Protein AF-A0A7S3F4H6-F1 (afdb_monomer_lite)

Secondary structure (DSSP, 8-state):
-GGGGG-SEEEEEEEEEE--SEE--EEEGGGTEEE---TT-EEEEE-B-TTSSB-GGG--EEPPEEES--EEEEEEEESSPPPTTSS----------S--PPPPP---S---PPPPPP---PPP-------------

pLDDT: mean 71.45, std 25.09, range [30.31, 97.06]

Organism: NCBI:txid156174

Structure (mmCIF, N/CA/C/O backbone):
data_AF-A0A7S3F4H6-F1
#
_entry.id   AF-A0A7S3F4H6-F1
#
loop_
_atom_site.group_PDB
_atom_site.id
_atom_site.type_symbol
_atom_site.label_atom_id
_atom_site.label_alt_id
_atom_site.label_comp_id
_atom_site.label_asym_id
_atom_site.label_entity_id
_atom_site.label_seq_id
_atom_site.pdbx_PDB_ins_code
_atom_site.Cartn_x
_atom_site.Cartn_y
_atom_site.Cartn_z
_atom_site.occupancy
_atom_site.B_iso_or_equiv
_atom_site.auth_seq_id
_atom_site.auth_comp_id
_atom_site.auth_asym_id
_atom_site.auth_atom_id
_atom_site.pdbx_PDB_model_num
ATOM 1 N N . GLU A 1 1 ? 11.297 13.239 -19.415 1.00 50.81 1 GLU A N 1
ATOM 2 C CA . GLU A 1 1 ? 10.870 12.848 -18.052 1.00 50.81 1 GLU A CA 1
ATOM 3 C C . GLU A 1 1 ? 11.909 11.898 -17.451 1.00 50.81 1 GLU A C 1
ATOM 5 O O . GLU A 1 1 ? 11.895 10.717 -17.762 1.00 50.81 1 GLU A O 1
ATOM 10 N N . ARG A 1 2 ? 12.847 12.395 -16.629 1.00 60.28 2 ARG A N 1
ATOM 11 C CA . ARG A 1 2 ? 14.011 11.606 -16.154 1.00 60.28 2 ARG A CA 1
ATOM 12 C C . ARG A 1 2 ? 13.626 10.361 -15.330 1.00 60.28 2 ARG A C 1
ATOM 14 O O . ARG A 1 2 ? 14.374 9.400 -15.269 1.00 60.28 2 ARG A O 1
ATOM 21 N N . MET A 1 3 ? 12.430 10.323 -14.733 1.00 58.28 3 MET A N 1
ATOM 22 C CA . MET A 1 3 ? 11.968 9.165 -13.946 1.00 58.28 3 MET A CA 1
ATOM 23 C C . MET A 1 3 ? 11.672 7.899 -14.768 1.00 58.28 3 MET A C 1
ATOM 25 O O . MET A 1 3 ? 11.625 6.819 -14.180 1.00 58.28 3 MET A O 1
ATOM 29 N N . GLY A 1 4 ? 11.469 8.004 -16.088 1.00 62.91 4 GLY A N 1
ATOM 30 C CA . GLY A 1 4 ? 11.266 6.835 -16.955 1.00 62.91 4 GLY A CA 1
ATOM 31 C C . GLY A 1 4 ? 12.522 5.967 -17.106 1.00 62.91 4 GLY A C 1
ATOM 32 O O . GLY A 1 4 ? 12.416 4.769 -17.347 1.00 62.91 4 GLY A O 1
ATOM 33 N N . GLU A 1 5 ? 13.702 6.553 -16.887 1.00 68.75 5 GLU A N 1
ATOM 34 C CA . GLU A 1 5 ? 15.008 5.891 -17.021 1.00 68.75 5 GLU A CA 1
ATOM 35 C C . GLU A 1 5 ? 15.265 4.873 -15.898 1.00 68.75 5 GLU A C 1
ATOM 37 O O . GLU A 1 5 ? 15.970 3.888 -16.096 1.00 68.75 5 GLU A O 1
ATOM 42 N N . ALA A 1 6 ? 14.635 5.060 -14.733 1.00 71.62 6 ALA A N 1
ATOM 43 C CA . ALA A 1 6 ? 14.812 4.191 -13.570 1.00 71.62 6 ALA A CA 1
ATOM 44 C C . ALA A 1 6 ? 14.004 2.869 -13.648 1.00 71.62 6 ALA A C 1
ATOM 46 O O . ALA A 1 6 ? 14.023 2.060 -12.717 1.00 71.62 6 ALA A O 1
ATOM 47 N N . GLY A 1 7 ? 13.261 2.643 -14.738 1.00 82.00 7 GL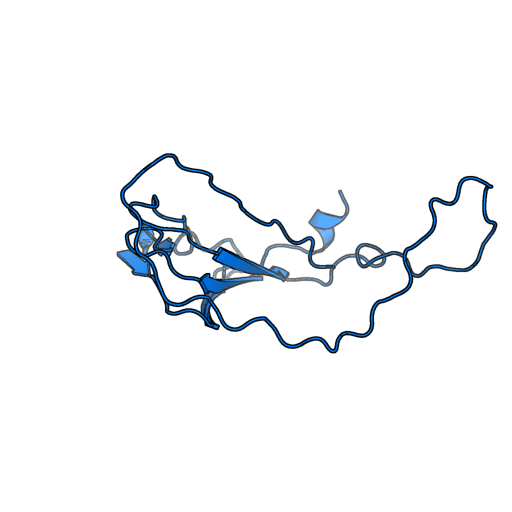Y A N 1
ATOM 48 C CA . GLY A 1 7 ? 12.431 1.452 -14.931 1.00 82.00 7 GLY A CA 1
ATOM 49 C C . GLY A 1 7 ? 11.231 1.364 -13.979 1.00 82.00 7 GLY A C 1
ATOM 50 O O . GLY A 1 7 ? 10.845 2.337 -13.319 1.00 82.00 7 GLY A O 1
ATOM 51 N N . ASN A 1 8 ? 10.612 0.183 -13.900 1.00 84.38 8 ASN A N 1
ATOM 52 C CA . ASN A 1 8 ? 9.449 -0.052 -13.043 1.00 84.38 8 ASN A CA 1
ATOM 53 C C . ASN A 1 8 ? 9.832 -0.100 -11.555 1.00 84.38 8 ASN A C 1
ATOM 55 O O . ASN A 1 8 ? 10.986 -0.322 -11.182 1.00 84.38 8 ASN A O 1
ATOM 59 N N . ARG A 1 9 ? 8.836 0.084 -10.680 1.00 88.50 9 ARG A N 1
ATOM 60 C CA . ARG A 1 9 ? 8.986 -0.218 -9.250 1.00 88.50 9 ARG A CA 1
ATOM 61 C C . ARG A 1 9 ? 9.113 -1.731 -9.105 1.00 88.50 9 ARG A C 1
ATOM 63 O O . ARG A 1 9 ? 8.164 -2.447 -9.390 1.00 88.50 9 ARG A O 1
ATOM 70 N N . LEU A 1 10 ? 10.272 -2.204 -8.672 1.00 91.62 10 LEU A N 1
ATOM 71 C CA . LEU A 1 10 ? 10.545 -3.616 -8.434 1.00 91.62 10 LEU A CA 1
ATOM 72 C C . LEU A 1 10 ? 9.842 -4.079 -7.157 1.00 91.62 10 LEU A C 1
ATOM 74 O O . LEU A 1 10 ? 9.051 -5.016 -7.186 1.00 91.62 10 LEU A O 1
ATOM 78 N N . VAL A 1 11 ? 10.067 -3.364 -6.054 1.00 93.88 11 VAL A N 1
ATOM 79 C CA . VAL A 1 11 ? 9.521 -3.690 -4.731 1.00 93.88 11 VAL A CA 1
ATOM 80 C C . VAL A 1 11 ? 8.831 -2.467 -4.154 1.00 93.88 11 VAL A C 1
ATOM 82 O O . VAL A 1 11 ? 9.325 -1.343 -4.269 1.00 93.88 11 VAL A O 1
ATOM 85 N N . SER A 1 12 ? 7.691 -2.699 -3.520 1.00 95.19 12 SER A N 1
ATOM 86 C CA . SER A 1 12 ? 7.023 -1.725 -2.669 1.00 95.19 12 SER A CA 1
ATOM 87 C C . SER A 1 12 ? 7.077 -2.223 -1.232 1.00 95.19 12 SER A C 1
ATOM 89 O O . SER A 1 12 ? 6.777 -3.386 -0.965 1.00 95.19 12 SER A O 1
ATOM 91 N N . ALA A 1 13 ? 7.440 -1.337 -0.312 1.00 95.81 13 ALA A N 1
ATOM 92 C CA . ALA A 1 13 ? 7.290 -1.560 1.113 1.00 95.81 13 ALA A CA 1
ATOM 93 C C . ALA A 1 13 ? 6.394 -0.470 1.701 1.00 95.81 13 ALA A C 1
ATOM 95 O O . ALA A 1 13 ? 6.631 0.721 1.495 1.00 95.81 13 ALA A O 1
ATOM 96 N N . PHE A 1 14 ? 5.366 -0.881 2.433 1.00 96.25 14 PHE A N 1
ATOM 97 C CA . PHE A 1 14 ? 4.493 0.007 3.182 1.00 96.25 14 PHE A CA 1
ATOM 98 C C . PHE A 1 14 ? 4.699 -0.226 4.674 1.00 96.25 14 PHE A C 1
ATOM 100 O O . PHE A 1 14 ? 4.292 -1.256 5.215 1.00 96.25 14 PHE A O 1
ATOM 107 N N . VAL A 1 15 ? 5.342 0.736 5.329 1.00 96.50 15 VAL A N 1
ATOM 108 C CA . VAL A 1 15 ? 5.616 0.710 6.766 1.00 96.50 15 VAL A CA 1
ATOM 109 C C . VAL A 1 15 ? 4.445 1.345 7.505 1.00 96.50 15 VAL A C 1
ATOM 111 O O . VAL A 1 15 ? 4.061 2.478 7.209 1.00 96.50 15 VAL A O 1
ATOM 114 N N . TYR A 1 16 ? 3.888 0.635 8.480 1.00 95.31 16 TYR A N 1
ATOM 115 C CA . TYR A 1 16 ? 2.860 1.150 9.377 1.00 95.31 16 TYR A CA 1
ATOM 116 C C . TYR A 1 16 ? 3.550 1.953 10.473 1.00 95.31 16 TYR A C 1
ATOM 118 O O . TYR A 1 16 ? 4.149 1.388 11.378 1.00 95.31 16 TYR A O 1
ATOM 126 N N . LEU A 1 17 ? 3.479 3.280 10.402 1.00 95.44 17 LEU A N 1
ATOM 127 C CA . LEU A 1 17 ? 3.974 4.145 11.478 1.00 95.44 17 LEU A CA 1
ATOM 128 C C . LEU A 1 17 ? 2.955 4.205 12.618 1.00 95.44 17 LEU A C 1
ATOM 130 O O . LEU A 1 17 ? 3.315 4.196 13.788 1.00 95.44 17 LEU A O 1
ATOM 134 N N . GLN A 1 18 ? 1.674 4.201 12.256 1.00 93.81 18 GLN A N 1
ATOM 135 C CA . GLN A 1 18 ? 0.555 4.104 13.176 1.00 93.81 18 GLN A CA 1
ATOM 136 C C . GLN A 1 18 ? -0.622 3.426 12.461 1.00 93.81 18 GLN A C 1
ATOM 138 O O . GLN A 1 18 ? -1.081 3.942 11.434 1.00 93.81 18 GLN A O 1
ATOM 143 N N . PRO A 1 19 ? -1.131 2.291 12.963 1.00 90.56 19 PRO A N 1
ATOM 144 C CA . PRO A 1 19 ? -2.360 1.706 12.450 1.00 90.56 19 PRO A CA 1
ATOM 145 C C . PRO A 1 19 ? -3.581 2.524 12.881 1.00 90.56 19 PRO A C 1
ATOM 147 O O . PRO A 1 19 ? -3.584 3.158 13.935 1.00 90.56 19 PRO A O 1
ATOM 150 N N . ALA A 1 20 ? -4.636 2.474 12.069 1.00 92.31 20 ALA A N 1
ATOM 151 C CA . ALA A 1 20 ? -5.929 3.011 12.467 1.00 92.31 20 ALA A CA 1
ATOM 152 C C . ALA A 1 20 ? -6.567 2.151 13.561 1.00 92.31 20 ALA A C 1
ATOM 154 O O . ALA A 1 20 ? -6.282 0.961 13.675 1.00 92.31 20 ALA A O 1
ATOM 155 N N . VAL A 1 21 ? -7.483 2.754 14.320 1.00 91.69 21 VAL A N 1
ATOM 156 C CA . VAL A 1 21 ? -8.270 2.037 15.332 1.00 91.69 21 VAL A CA 1
ATOM 157 C C . VAL A 1 21 ? -9.243 1.067 14.658 1.00 91.69 21 VAL A C 1
ATOM 159 O O . VAL A 1 21 ? -9.431 -0.047 15.135 1.00 91.69 21 VAL A O 1
ATOM 162 N N . GLN A 1 22 ? -9.850 1.476 13.538 1.00 93.25 22 GLN A N 1
ATOM 163 C CA . GLN A 1 22 ? -10.735 0.623 12.748 1.00 93.25 22 GLN A CA 1
ATOM 164 C C . GLN A 1 22 ? -10.699 0.997 11.261 1.00 93.25 22 GLN A C 1
ATOM 166 O O . GLN A 1 22 ? -10.781 2.176 10.896 1.00 93.25 22 GLN A O 1
ATOM 171 N N . GLY A 1 23 ? -10.660 -0.017 10.396 1.00 92.62 23 GLY A N 1
ATOM 172 C CA . GLY A 1 23 ? -10.490 0.153 8.955 1.00 92.62 23 GLY A CA 1
ATOM 173 C C . GLY A 1 23 ? -9.052 0.514 8.587 1.00 92.62 23 GLY A C 1
ATOM 174 O O . GLY A 1 23 ? -8.121 0.345 9.373 1.00 92.62 23 GLY A O 1
ATOM 175 N N . GLY A 1 24 ? -8.855 1.054 7.385 1.00 92.62 24 GLY A N 1
ATOM 176 C CA . GLY A 1 24 ? -7.523 1.462 6.935 1.00 92.62 24 GLY A CA 1
ATOM 177 C C . GLY A 1 24 ? -6.579 0.304 6.618 1.00 92.62 24 GLY A C 1
ATOM 178 O O . GLY A 1 24 ? -5.375 0.528 6.497 1.00 92.62 24 GLY A O 1
ATOM 179 N N . GLU A 1 25 ? -7.065 -0.924 6.468 1.00 95.50 25 GLU A N 1
ATOM 180 C CA . GLU A 1 25 ? -6.236 -2.052 6.055 1.00 95.50 25 GLU A CA 1
ATOM 181 C C . GLU A 1 25 ? -5.681 -1.813 4.641 1.00 95.50 25 GLU A C 1
ATOM 183 O O . GLU A 1 25 ? -6.263 -1.100 3.822 1.00 95.50 25 GLU A O 1
ATOM 188 N N . THR A 1 26 ? -4.532 -2.398 4.332 1.00 96.31 26 THR A N 1
ATOM 189 C CA . THR A 1 26 ? -4.016 -2.451 2.964 1.00 96.31 26 THR A CA 1
ATOM 190 C C . THR A 1 26 ? -4.605 -3.692 2.305 1.00 96.31 26 THR A C 1
ATOM 192 O O . THR A 1 26 ? -4.304 -4.815 2.703 1.00 96.31 26 THR A O 1
ATOM 195 N N . ALA A 1 27 ? -5.494 -3.487 1.337 1.00 96.25 27 ALA A N 1
ATOM 196 C CA . ALA A 1 27 ? -6.185 -4.559 0.636 1.00 96.25 27 ALA A CA 1
ATOM 197 C C . ALA A 1 27 ? -5.436 -4.969 -0.628 1.00 96.25 27 ALA A C 1
ATOM 199 O O . ALA A 1 27 ? -5.045 -4.097 -1.402 1.00 96.25 27 ALA A O 1
ATOM 200 N N . PHE A 1 28 ? -5.345 -6.277 -0.865 1.00 97.06 28 PHE A N 1
ATOM 201 C CA . PHE A 1 28 ? -4.918 -6.899 -2.117 1.00 97.06 28 PHE A CA 1
ATOM 202 C C . PHE A 1 28 ? -6.091 -7.725 -2.668 1.00 97.06 28 PHE A C 1
ATOM 204 O O . PHE A 1 28 ? -6.192 -8.920 -2.377 1.00 97.06 28 PHE A O 1
ATOM 211 N N . PRO A 1 29 ? -7.024 -7.115 -3.427 1.00 94.94 29 PRO A N 1
ATOM 212 C CA . PRO A 1 29 ? -8.284 -7.756 -3.810 1.00 94.94 29 PRO A CA 1
ATOM 213 C C . PRO A 1 29 ? -8.101 -9.056 -4.598 1.00 94.94 29 PRO A C 1
ATOM 215 O O . PRO A 1 29 ? -8.846 -10.004 -4.379 1.00 94.94 29 PRO A O 1
ATOM 218 N N . LEU A 1 30 ? -7.095 -9.131 -5.474 1.00 94.81 30 LEU A N 1
ATOM 219 C CA . LEU A 1 30 ? -6.836 -10.326 -6.287 1.00 94.81 30 LEU A CA 1
ATOM 220 C C . LEU A 1 30 ? -6.153 -11.461 -5.511 1.00 94.81 30 LEU A C 1
ATOM 222 O O . LEU A 1 30 ? -6.136 -12.593 -5.983 1.00 94.81 30 LEU A O 1
ATOM 226 N N . LEU A 1 31 ? -5.618 -11.166 -4.323 1.00 94.81 31 LEU A N 1
ATOM 227 C CA . LEU A 1 31 ? -5.080 -12.155 -3.387 1.00 94.81 31 LEU A CA 1
ATOM 228 C C . LEU A 1 31 ? -6.056 -12.465 -2.242 1.00 94.81 31 LEU A C 1
ATOM 230 O O . LEU A 1 31 ? -5.794 -13.363 -1.450 1.00 94.81 31 LEU A O 1
ATOM 234 N N . GLY A 1 32 ? -7.166 -11.726 -2.134 1.00 94.75 32 GLY A N 1
ATOM 235 C CA . GLY A 1 32 ? -8.123 -11.865 -1.038 1.00 94.75 32 GLY A CA 1
ATOM 236 C C . GLY A 1 32 ? -7.589 -11.412 0.327 1.00 94.75 32 GLY A C 1
ATOM 237 O O . GLY A 1 32 ? -8.147 -11.806 1.347 1.00 94.75 32 GLY A O 1
ATOM 238 N N . LEU A 1 33 ? -6.530 -10.595 0.364 1.00 95.06 33 LEU A N 1
ATOM 239 C CA . LEU A 1 33 ? -5.884 -10.159 1.610 1.00 95.06 33 LEU A CA 1
ATOM 240 C C . LEU A 1 33 ? -6.339 -8.755 2.014 1.00 95.06 33 LEU A C 1
ATOM 242 O O . LEU A 1 33 ? -6.498 -7.877 1.164 1.00 95.06 33 LEU A O 1
ATOM 246 N N . ASN A 1 34 ? -6.505 -8.529 3.317 1.00 95.44 34 ASN A N 1
ATOM 247 C CA . ASN A 1 34 ? -6.767 -7.214 3.90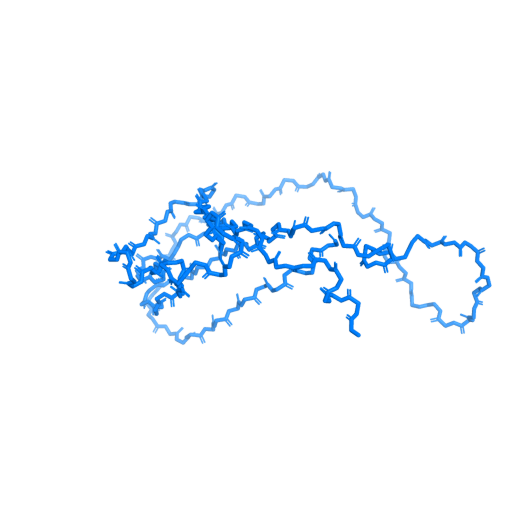4 1.00 95.44 34 ASN A CA 1
ATOM 248 C C . ASN A 1 34 ? -5.935 -7.081 5.178 1.00 95.44 34 ASN A C 1
ATOM 250 O O . ASN A 1 34 ? -6.330 -7.569 6.231 1.00 95.44 34 ASN A O 1
ATOM 254 N N . GLU A 1 35 ? -4.786 -6.421 5.073 1.00 93.62 35 GLU A N 1
ATOM 255 C CA . GLU A 1 35 ? -3.778 -6.449 6.129 1.00 93.62 35 GLU A CA 1
ATOM 256 C C . GLU A 1 35 ? -3.705 -5.127 6.895 1.00 93.62 35 GLU A C 1
ATOM 258 O O . GLU A 1 35 ? -3.516 -4.046 6.324 1.00 93.62 35 GLU A O 1
ATOM 263 N N . ALA A 1 36 ? -3.794 -5.198 8.217 1.00 91.88 36 ALA A N 1
ATOM 264 C CA . ALA A 1 36 ? -3.427 -4.113 9.117 1.00 91.88 36 ALA A CA 1
ATOM 265 C C . ALA A 1 36 ? -2.380 -4.639 10.090 1.00 91.88 36 ALA A C 1
ATOM 267 O O . ALA A 1 36 ? -2.636 -5.578 10.838 1.00 91.88 36 ALA A O 1
ATOM 268 N N . LEU A 1 37 ? -1.195 -4.035 10.061 1.00 92.81 37 LEU A N 1
ATOM 269 C CA . LEU A 1 37 ? -0.097 -4.431 10.929 1.00 92.81 37 LEU A CA 1
ATOM 270 C C . LEU A 1 37 ? 0.081 -3.427 12.076 1.00 92.81 37 LEU A C 1
ATOM 272 O O . LEU A 1 37 ? -0.295 -2.259 11.929 1.00 92.81 37 LEU A O 1
ATOM 276 N N . PRO A 1 38 ? 0.676 -3.849 13.205 1.00 93.38 38 PRO A N 1
ATOM 277 C CA . PRO A 1 38 ? 1.061 -2.943 14.280 1.00 93.38 38 PRO A CA 1
ATOM 278 C C . PRO A 1 38 ? 2.036 -1.853 13.817 1.00 93.38 38 PRO A C 1
ATOM 280 O O . PRO A 1 38 ? 2.721 -1.990 12.802 1.00 93.38 38 PRO A O 1
ATOM 283 N N . ALA A 1 39 ? 2.140 -0.783 14.606 1.00 95.19 39 ALA A N 1
ATOM 284 C CA . ALA A 1 39 ? 3.150 0.248 14.391 1.00 95.19 39 ALA A CA 1
ATOM 285 C C . ALA A 1 39 ? 4.568 -0.360 14.382 1.00 95.19 39 ALA A C 1
ATOM 287 O O . ALA A 1 39 ? 4.891 -1.217 15.202 1.00 95.19 39 ALA A O 1
ATOM 288 N N . GLY A 1 40 ? 5.406 0.083 13.447 1.00 93.06 40 GLY A N 1
ATOM 289 C CA . GLY A 1 40 ? 6.763 -0.413 13.213 1.00 93.06 40 GLY A CA 1
ATOM 290 C C . GLY A 1 40 ? 6.858 -1.606 12.255 1.00 93.06 40 GLY A C 1
ATOM 291 O O . GLY A 1 40 ? 7.947 -1.895 11.765 1.00 93.06 40 GLY A O 1
ATOM 292 N N . ALA A 1 41 ? 5.750 -2.280 11.939 1.00 95.75 41 ALA A N 1
ATOM 293 C CA . ALA A 1 41 ? 5.745 -3.387 10.986 1.00 95.75 41 ALA A CA 1
ATOM 294 C C . ALA A 1 41 ? 5.578 -2.898 9.536 1.00 95.75 41 ALA A C 1
ATOM 296 O O . ALA A 1 41 ? 5.076 -1.801 9.281 1.00 95.75 41 ALA A O 1
ATOM 297 N N . ALA A 1 42 ? 5.978 -3.725 8.568 1.00 95.81 42 ALA A N 1
ATOM 298 C CA . ALA A 1 42 ? 5.906 -3.387 7.150 1.00 95.81 42 ALA A CA 1
ATOM 299 C C . ALA A 1 42 ? 5.302 -4.517 6.314 1.00 95.81 42 ALA A C 1
ATOM 301 O O . ALA A 1 42 ? 5.599 -5.690 6.527 1.00 95.81 42 ALA A O 1
ATOM 302 N N . LEU A 1 43 ? 4.495 -4.140 5.323 1.00 96.25 43 LEU A N 1
ATOM 303 C CA . LEU A 1 43 ? 4.108 -5.015 4.220 1.00 96.25 43 LEU A CA 1
ATOM 304 C C . LEU A 1 43 ? 5.084 -4.804 3.074 1.00 96.25 43 LEU A C 1
ATOM 306 O O . LEU A 1 43 ? 5.304 -3.667 2.666 1.00 96.25 43 LEU A O 1
ATOM 310 N N . ILE A 1 44 ? 5.645 -5.887 2.546 1.00 96.50 44 ILE A N 1
ATOM 311 C CA . ILE A 1 44 ? 6.610 -5.844 1.448 1.00 96.50 44 ILE A CA 1
ATOM 312 C C . ILE A 1 44 ? 6.115 -6.764 0.340 1.00 96.50 44 ILE A C 1
ATOM 314 O O . ILE A 1 44 ? 5.763 -7.913 0.603 1.00 96.50 44 ILE A O 1
ATOM 318 N N . TRP A 1 45 ? 6.091 -6.269 -0.896 1.00 96.06 45 TRP A N 1
ATOM 319 C CA . TRP A 1 45 ? 5.713 -7.065 -2.061 1.00 96.06 45 TRP A CA 1
ATOM 320 C C . TRP A 1 45 ? 6.488 -6.660 -3.317 1.00 96.06 45 TRP A C 1
ATOM 322 O O . TRP A 1 45 ? 6.941 -5.522 -3.468 1.00 96.06 45 TRP A O 1
ATOM 332 N N . VAL A 1 46 ? 6.633 -7.616 -4.234 1.00 95.56 46 VAL A N 1
ATOM 333 C CA . VAL A 1 46 ? 7.297 -7.439 -5.533 1.00 95.56 46 VAL A CA 1
ATOM 334 C C . VAL A 1 46 ? 6.237 -7.079 -6.570 1.00 95.56 46 VAL A C 1
ATOM 336 O O . VAL A 1 46 ? 5.303 -7.842 -6.763 1.00 95.56 46 VAL A O 1
ATOM 339 N N . ASN A 1 47 ? 6.357 -5.928 -7.239 1.00 94.06 47 ASN A N 1
ATOM 340 C CA . ASN A 1 47 ? 5.329 -5.450 -8.178 1.00 94.06 47 ASN A CA 1
ATOM 341 C C . ASN A 1 47 ? 5.467 -6.043 -9.594 1.00 94.06 47 ASN A C 1
ATOM 343 O O . ASN A 1 47 ? 4.694 -5.673 -10.478 1.00 94.06 47 ASN A O 1
ATOM 347 N N . ILE A 1 48 ? 6.459 -6.902 -9.839 1.00 93.25 48 ILE A N 1
ATOM 348 C CA . ILE A 1 48 ? 6.690 -7.536 -11.142 1.00 93.25 48 ILE A CA 1
ATOM 349 C C . ILE A 1 48 ? 6.640 -9.060 -11.045 1.00 93.25 48 ILE A C 1
ATOM 351 O O . ILE A 1 48 ? 7.010 -9.645 -10.028 1.00 93.25 48 ILE A O 1
ATOM 355 N N . ASP A 1 49 ? 6.203 -9.692 -12.127 1.00 91.31 49 ASP A N 1
ATOM 356 C CA . ASP A 1 49 ? 6.223 -11.137 -12.300 1.00 91.31 49 ASP A CA 1
ATOM 357 C C . ASP A 1 49 ? 7.632 -11.631 -12.717 1.00 91.31 49 ASP A C 1
ATOM 359 O O . ASP A 1 49 ? 8.509 -10.823 -13.046 1.00 91.31 49 ASP A O 1
ATOM 363 N N . PRO A 1 50 ? 7.884 -12.955 -12.749 1.00 89.00 50 PRO A N 1
ATOM 364 C CA . PRO A 1 50 ? 9.1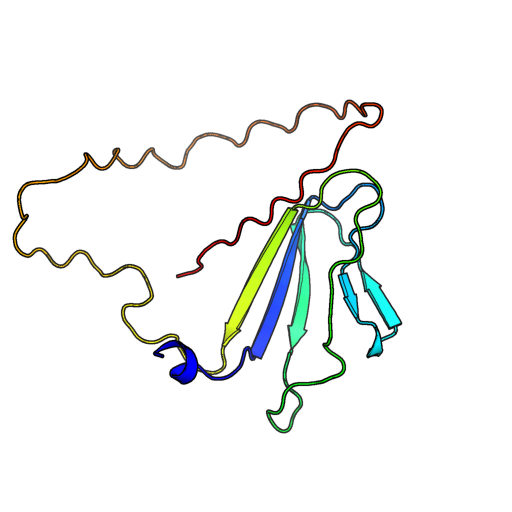67 -13.503 -13.203 1.00 89.00 50 PRO A CA 1
ATOM 365 C C . PRO A 1 50 ? 9.542 -13.161 -14.655 1.00 89.00 50 PRO A C 1
ATOM 367 O O . PRO A 1 50 ? 10.697 -13.325 -15.037 1.00 89.00 50 PRO A O 1
ATOM 370 N N . SER A 1 51 ? 8.590 -12.691 -15.468 1.00 89.94 51 SER A N 1
ATOM 371 C CA . SER A 1 51 ? 8.834 -12.212 -16.834 1.00 89.94 51 SER A CA 1
ATOM 372 C C . SER A 1 51 ? 9.155 -10.712 -16.902 1.00 89.94 51 SER A C 1
ATOM 374 O O . SER A 1 51 ? 9.361 -10.175 -17.988 1.00 89.94 51 SER A O 1
ATOM 376 N N . GLY A 1 52 ? 9.204 -10.023 -15.758 1.00 85.81 52 GLY A N 1
ATOM 377 C CA . GLY A 1 52 ? 9.522 -8.601 -15.655 1.00 85.81 52 GLY A CA 1
ATOM 378 C C . GLY A 1 52 ? 8.347 -7.659 -15.930 1.00 85.81 52 GLY A C 1
ATOM 379 O O . GLY A 1 52 ? 8.548 -6.445 -16.010 1.00 85.81 52 GLY A O 1
ATOM 380 N N . ARG A 1 53 ? 7.124 -8.182 -16.070 1.00 89.31 53 ARG A N 1
ATOM 381 C CA . ARG A 1 53 ? 5.909 -7.386 -16.313 1.00 89.31 53 ARG A CA 1
ATOM 382 C C . ARG A 1 53 ? 5.210 -7.059 -14.993 1.00 89.31 53 ARG A C 1
ATOM 384 O O . ARG A 1 53 ? 5.381 -7.811 -14.038 1.00 89.31 53 ARG A O 1
ATOM 391 N N . PRO A 1 54 ? 4.408 -5.981 -14.911 1.00 91.19 54 PRO A N 1
ATOM 392 C CA . PRO A 1 54 ? 3.636 -5.682 -13.706 1.00 91.19 54 PRO A CA 1
ATOM 393 C C . PRO A 1 54 ? 2.770 -6.875 -13.271 1.00 91.19 54 PRO A C 1
ATOM 395 O O . PRO A 1 54 ? 1.958 -7.369 -14.055 1.00 91.19 54 PRO A O 1
ATOM 398 N N . ASP A 1 55 ? 2.932 -7.335 -12.029 1.00 94.38 55 ASP A N 1
ATOM 399 C CA . ASP A 1 55 ? 2.142 -8.441 -11.484 1.00 94.38 55 ASP A CA 1
ATOM 400 C C . ASP A 1 55 ? 0.777 -7.921 -11.031 1.00 94.38 55 ASP A C 1
ATOM 402 O O . ASP A 1 55 ? 0.650 -7.273 -9.987 1.00 94.38 55 ASP A O 1
ATOM 406 N N . ALA A 1 56 ? -0.261 -8.235 -11.810 1.00 94.06 56 ALA A N 1
ATOM 407 C CA . ALA A 1 56 ? -1.634 -7.825 -11.532 1.00 94.06 56 ALA A CA 1
ATOM 408 C C . ALA A 1 56 ? -2.099 -8.213 -10.120 1.00 94.06 56 ALA A C 1
ATOM 410 O O . ALA A 1 56 ? -2.835 -7.449 -9.500 1.00 94.06 56 ALA A O 1
ATOM 411 N N . ARG A 1 57 ? -1.634 -9.345 -9.568 1.00 94.00 57 ARG A N 1
ATOM 412 C CA . ARG A 1 57 ? -2.029 -9.819 -8.229 1.00 94.00 57 ARG A CA 1
ATOM 413 C C . ARG A 1 57 ? -1.642 -8.841 -7.124 1.00 94.00 57 ARG A C 1
ATOM 415 O O . ARG A 1 57 ? -2.272 -8.827 -6.072 1.00 94.00 57 ARG A O 1
ATOM 422 N N . THR A 1 58 ? -0.635 -8.006 -7.373 1.00 94.62 58 THR A N 1
ATOM 423 C CA . THR A 1 58 ? -0.164 -6.989 -6.427 1.00 94.62 58 THR A CA 1
ATOM 424 C C . THR A 1 58 ? -0.934 -5.674 -6.495 1.00 94.62 58 THR A C 1
ATOM 426 O O . THR A 1 58 ? -0.553 -4.706 -5.832 1.00 94.62 58 THR A O 1
ATOM 429 N N . LEU A 1 59 ? -2.040 -5.622 -7.250 1.00 94.38 59 LEU A N 1
ATOM 430 C CA . LEU A 1 59 ? -3.018 -4.543 -7.151 1.00 94.38 59 LEU A CA 1
ATOM 431 C C . LEU A 1 59 ? -3.407 -4.358 -5.684 1.00 94.38 59 LEU A C 1
ATOM 433 O O . LEU A 1 59 ? -3.844 -5.306 -5.034 1.00 94.38 59 LEU A O 1
ATOM 437 N N . HIS A 1 60 ? -3.248 -3.138 -5.178 1.00 95.88 60 HIS A N 1
ATOM 438 C CA . HIS A 1 60 ? -3.493 -2.833 -3.778 1.00 95.88 60 HIS A CA 1
ATOM 439 C C . HIS A 1 60 ? -4.111 -1.455 -3.585 1.00 95.88 60 HIS A C 1
ATOM 441 O O . HIS A 1 60 ? -3.947 -0.547 -4.401 1.00 95.88 60 HIS A O 1
ATOM 447 N N . SER A 1 61 ? -4.818 -1.296 -2.472 1.00 95.12 61 SER A N 1
ATOM 448 C CA . SER A 1 61 ? -5.422 -0.026 -2.074 1.00 95.12 61 SER A CA 1
ATOM 449 C C . SER A 1 61 ? -5.548 0.064 -0.561 1.00 95.12 61 SER A C 1
ATOM 451 O O . SER A 1 61 ? -5.793 -0.943 0.103 1.00 95.12 61 SER A O 1
ATOM 453 N N . GLY A 1 62 ? -5.450 1.273 -0.013 1.00 93.94 62 GLY A N 1
ATOM 454 C CA . GLY A 1 62 ? -5.871 1.517 1.363 1.00 93.94 62 GLY A CA 1
ATOM 455 C C . GLY A 1 62 ? -7.392 1.451 1.464 1.00 93.94 62 GLY A C 1
ATOM 456 O O . GLY A 1 62 ? -8.092 2.164 0.744 1.00 93.94 62 GLY A O 1
ATOM 457 N N . ARG A 1 63 ? -7.907 0.607 2.357 1.00 94.50 63 ARG A N 1
ATOM 458 C CA . ARG A 1 63 ? -9.331 0.569 2.681 1.00 94.50 63 ARG A CA 1
ATOM 459 C C . ARG A 1 63 ? -9.753 1.854 3.395 1.00 94.50 63 ARG A C 1
ATOM 461 O O . ARG A 1 63 ? -8.921 2.507 4.032 1.00 94.50 63 ARG A O 1
ATOM 468 N N . PRO A 1 64 ? -11.041 2.227 3.318 1.00 94.31 64 PRO A N 1
ATOM 469 C CA . PRO A 1 64 ? -11.552 3.383 4.038 1.00 94.31 64 PRO A CA 1
ATOM 470 C C . PRO A 1 64 ? -11.251 3.301 5.537 1.00 94.31 64 PRO A C 1
ATOM 472 O O . PRO A 1 64 ? -11.418 2.254 6.164 1.00 94.31 64 PRO A O 1
ATOM 475 N N . LEU A 1 65 ? -10.833 4.428 6.109 1.00 94.38 65 LEU A N 1
ATOM 476 C CA . LEU A 1 65 ? -10.746 4.592 7.555 1.00 94.38 65 LEU A CA 1
ATOM 477 C C . LEU A 1 65 ? -12.153 4.702 8.138 1.00 94.38 65 LEU A C 1
ATOM 479 O O . LEU A 1 65 ? -12.978 5.474 7.633 1.00 94.38 65 LEU A O 1
ATOM 483 N N . VAL A 1 66 ? -12.402 3.947 9.205 1.00 92.94 66 VAL A N 1
ATOM 484 C CA . VAL A 1 66 ? -13.655 4.005 9.962 1.00 92.94 66 VAL A CA 1
ATOM 485 C C . VAL A 1 66 ? -13.438 4.799 11.247 1.00 92.94 66 VAL A C 1
ATOM 487 O O . VAL A 1 66 ? -14.178 5.747 11.497 1.00 92.94 66 VAL A O 1
ATOM 490 N N . VAL A 1 67 ? -12.395 4.468 12.019 1.00 91.88 67 VAL A N 1
ATOM 491 C CA . VAL A 1 67 ? -12.061 5.138 13.286 1.00 91.88 67 VAL A CA 1
ATOM 492 C C . VAL A 1 67 ? -10.556 5.377 13.398 1.00 91.88 67 VAL A C 1
ATOM 494 O O . VAL A 1 67 ? -9.746 4.489 13.121 1.00 91.88 67 VAL A O 1
ATOM 497 N N . GLY A 1 68 ? -10.191 6.569 13.870 1.00 92.06 68 GLY A N 1
ATOM 498 C CA . GLY A 1 68 ? -8.809 6.966 14.131 1.00 92.06 68 GLY A CA 1
ATOM 499 C C . GLY A 1 68 ? -8.061 7.442 12.886 1.00 92.06 68 GLY A C 1
ATOM 500 O O . GLY A 1 68 ? -8.657 7.809 11.873 1.00 92.06 68 GLY A O 1
ATOM 501 N N . GLU A 1 69 ? -6.735 7.433 12.983 1.00 93.06 69 GLU A N 1
ATOM 502 C CA . GLU A 1 69 ? -5.822 7.887 11.934 1.00 93.06 69 GLU A CA 1
ATOM 503 C C . GLU A 1 69 ? -4.806 6.795 11.606 1.00 93.06 69 GLU A C 1
ATOM 505 O O . GLU A 1 69 ? -4.318 6.104 12.502 1.00 93.06 69 GLU A O 1
ATOM 510 N N . LYS A 1 70 ? -4.458 6.675 10.322 1.00 92.94 70 LYS A N 1
ATOM 511 C CA . LYS A 1 70 ? -3.394 5.792 9.841 1.00 92.94 70 LYS A CA 1
ATOM 512 C C . LYS A 1 70 ? -2.246 6.631 9.306 1.00 92.94 70 LYS A C 1
ATOM 514 O O . LYS A 1 70 ? -2.433 7.377 8.346 1.00 92.94 70 LYS A O 1
ATOM 519 N N . TYR A 1 71 ? -1.060 6.425 9.862 1.00 95.31 71 TYR A N 1
ATOM 520 C CA . TYR A 1 71 ? 0.184 6.967 9.332 1.00 95.31 71 TYR A CA 1
ATOM 521 C C . TYR A 1 71 ? 1.015 5.825 8.763 1.00 95.31 71 TYR A C 1
ATOM 523 O O . TYR A 1 71 ? 1.196 4.784 9.398 1.00 95.31 71 TYR A O 1
ATOM 531 N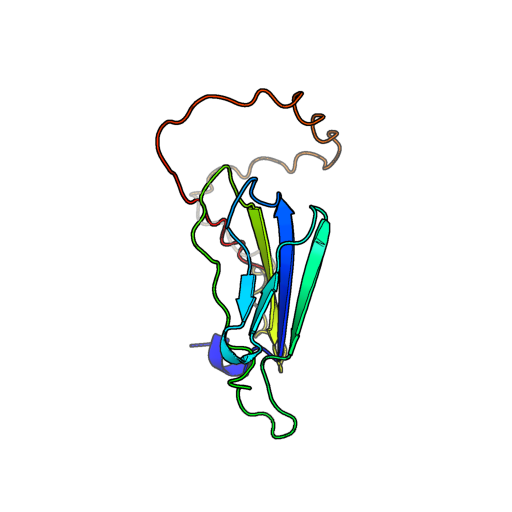 N . GLY A 1 72 ? 1.524 6.014 7.553 1.00 94.56 72 GLY A N 1
ATOM 532 C CA . GLY A 1 72 ? 2.392 5.034 6.929 1.00 94.56 72 GLY A CA 1
ATOM 533 C C . GLY A 1 72 ? 3.328 5.658 5.916 1.00 94.56 72 GLY A C 1
ATOM 534 O O . GLY A 1 72 ? 3.053 6.727 5.372 1.00 94.56 72 GLY A O 1
ATOM 535 N N . MET A 1 73 ? 4.430 4.962 5.682 1.00 95.88 73 MET A N 1
ATOM 536 C CA . MET A 1 73 ? 5.500 5.377 4.788 1.00 95.88 73 MET A CA 1
ATOM 537 C C . MET A 1 73 ? 5.605 4.382 3.637 1.00 95.88 73 MET A C 1
ATOM 539 O O . MET A 1 73 ? 5.673 3.174 3.856 1.00 95.88 73 MET A O 1
ATOM 543 N N . ASN A 1 74 ? 5.612 4.898 2.407 1.00 93.75 74 ASN A N 1
ATOM 544 C CA . ASN A 1 74 ? 5.862 4.097 1.214 1.00 93.75 74 ASN A CA 1
ATOM 545 C C . ASN A 1 74 ? 7.332 4.205 0.825 1.00 93.75 74 ASN A C 1
ATOM 547 O O . ASN A 1 74 ? 7.834 5.307 0.622 1.00 93.75 74 ASN A O 1
ATOM 551 N N . ILE A 1 75 ? 7.976 3.060 0.644 1.00 93.69 75 ILE A N 1
ATOM 552 C CA . ILE A 1 75 ? 9.311 2.946 0.068 1.00 93.69 75 ILE A CA 1
ATOM 553 C C . ILE A 1 75 ? 9.171 2.190 -1.251 1.00 93.69 75 ILE A C 1
ATOM 555 O O . ILE A 1 75 ? 8.597 1.099 -1.297 1.00 93.69 75 ILE A O 1
ATOM 559 N N . TRP A 1 76 ? 9.691 2.771 -2.331 1.00 92.00 76 TRP A N 1
ATOM 560 C CA . TRP A 1 76 ? 9.664 2.161 -3.658 1.00 92.00 76 TRP A CA 1
ATOM 561 C C . TRP A 1 76 ? 11.079 1.923 -4.160 1.00 92.00 76 TRP A C 1
ATOM 563 O O . TRP A 1 76 ? 11.807 2.869 -4.448 1.00 92.00 76 TRP A O 1
ATOM 573 N N . LEU A 1 77 ? 11.435 0.652 -4.325 1.00 91.19 77 LEU A N 1
ATOM 574 C CA . LEU A 1 77 ? 12.685 0.251 -4.957 1.00 91.19 77 LEU A CA 1
ATOM 575 C C . LEU A 1 77 ? 12.451 0.097 -6.456 1.00 91.19 77 LEU A C 1
ATOM 577 O O . LEU A 1 77 ? 11.467 -0.518 -6.875 1.00 91.19 77 LEU A O 1
ATOM 581 N N . ARG A 1 78 ? 13.339 0.659 -7.271 1.00 89.38 78 ARG A N 1
ATOM 582 C CA . ARG A 1 78 ? 13.252 0.617 -8.736 1.00 89.38 78 ARG A CA 1
ATOM 583 C C . ARG A 1 78 ? 14.253 -0.367 -9.335 1.00 89.38 78 ARG A C 1
ATOM 585 O O . ARG A 1 78 ? 15.206 -0.761 -8.675 1.00 89.38 78 ARG A O 1
ATOM 592 N N . GLN A 1 79 ? 13.996 -0.789 -10.574 1.00 86.25 79 GLN A N 1
ATOM 593 C CA . GLN A 1 79 ? 14.853 -1.734 -11.301 1.00 86.25 79 GLN A CA 1
ATOM 594 C C . GLN A 1 79 ? 16.228 -1.157 -11.635 1.00 86.25 79 GLN A C 1
ATOM 596 O O . GLN A 1 79 ? 17.195 -1.907 -11.716 1.00 86.25 79 GLN A O 1
ATOM 601 N N . GLN A 1 80 ? 16.300 0.153 -11.862 1.00 86.50 80 GLN A N 1
ATOM 602 C CA . GLN A 1 80 ? 17.538 0.861 -12.148 1.00 86.50 80 GLN A CA 1
ATOM 603 C C . GLN A 1 80 ? 17.750 1.971 -11.114 1.00 86.50 80 GLN A C 1
ATOM 605 O O . GLN A 1 80 ? 16.772 2.458 -10.527 1.00 86.50 80 GLN A O 1
ATOM 610 N N . PRO A 1 81 ? 19.009 2.385 -10.888 1.00 82.25 81 PRO A N 1
ATOM 611 C CA . PRO A 1 81 ? 19.306 3.565 -10.095 1.00 82.25 81 PRO A CA 1
ATOM 612 C C . PRO A 1 81 ? 18.511 4.772 -10.589 1.00 82.25 81 PRO A C 1
ATOM 614 O O . PRO A 1 81 ? 18.268 4.937 -11.788 1.00 82.25 81 PRO A O 1
ATOM 617 N N . LEU A 1 82 ? 18.107 5.629 -9.656 1.00 79.50 82 LEU A N 1
ATOM 618 C CA . LEU A 1 82 ? 17.567 6.926 -10.033 1.00 79.50 82 LEU A CA 1
ATOM 619 C C . LEU A 1 82 ? 18.666 7.735 -10.747 1.00 79.50 82 LEU A C 1
ATOM 621 O O . LEU A 1 82 ? 19.830 7.656 -10.347 1.00 79.50 82 LEU A O 1
ATOM 625 N N . PRO A 1 83 ? 18.319 8.511 -11.789 1.00 76.69 83 PRO A N 1
ATOM 626 C CA . PRO A 1 83 ? 19.262 9.413 -12.436 1.00 76.69 83 PRO A CA 1
ATOM 627 C C . PRO A 1 83 ? 19.991 10.304 -11.423 1.00 76.69 83 PRO A C 1
ATOM 629 O O . PRO A 1 83 ? 19.371 10.850 -10.506 1.00 76.69 83 PRO A O 1
ATOM 632 N N . SER A 1 84 ? 21.296 10.492 -11.621 1.00 68.00 84 SER A N 1
ATOM 633 C CA . SER A 1 84 ? 22.131 11.353 -10.777 1.00 68.00 84 SER A CA 1
ATOM 634 C C . SER A 1 84 ? 21.598 12.794 -10.737 1.00 68.00 84 SER A C 1
ATOM 636 O O . SER A 1 84 ? 21.174 13.346 -11.754 1.00 68.00 84 SER A O 1
ATOM 638 N N . GLY A 1 85 ? 21.570 13.416 -9.556 1.00 65.56 85 GLY A N 1
ATOM 639 C CA . GLY A 1 85 ? 21.033 14.774 -9.360 1.00 65.56 85 GLY A CA 1
ATOM 640 C C . GLY A 1 85 ? 19.512 14.865 -9.159 1.00 65.56 85 GLY A C 1
ATOM 641 O O . GLY A 1 85 ? 18.945 15.947 -9.306 1.00 65.56 85 GLY A O 1
ATOM 642 N N . LEU A 1 86 ? 18.833 13.745 -8.876 1.00 64.50 86 LEU A N 1
ATOM 643 C CA . LEU A 1 86 ? 17.488 13.740 -8.271 1.00 64.50 86 LEU A CA 1
ATOM 644 C C . LEU A 1 86 ? 17.544 13.664 -6.739 1.00 64.50 86 LEU A C 1
ATOM 646 O O . LEU A 1 86 ? 16.706 14.280 -6.079 1.00 64.50 86 LEU A O 1
ATOM 650 N N . CYS A 1 87 ? 18.561 12.993 -6.187 1.00 56.81 87 CYS A N 1
ATOM 651 C CA . CYS A 1 87 ? 19.043 13.306 -4.847 1.00 56.81 87 CYS A CA 1
ATOM 652 C C . CYS A 1 87 ? 19.506 14.760 -4.864 1.00 56.81 87 CYS A C 1
ATOM 654 O O . CYS A 1 87 ? 20.145 15.157 -5.842 1.00 56.81 87 CYS A O 1
ATOM 656 N N . CYS A 1 88 ? 19.135 15.525 -3.830 1.00 45.56 88 CYS A N 1
ATOM 657 C CA . CYS A 1 88 ? 19.444 16.947 -3.657 1.00 45.56 88 CYS A CA 1
ATOM 658 C C . CYS A 1 88 ? 20.748 17.328 -4.372 1.00 45.56 88 CYS A C 1
ATOM 660 O O . CYS A 1 88 ? 21.749 16.662 -4.099 1.00 45.56 88 CYS A O 1
ATOM 662 N N . PRO A 1 89 ? 20.753 18.330 -5.277 1.00 51.12 89 PRO A N 1
ATOM 663 C CA . PRO A 1 89 ? 21.991 18.736 -5.923 1.00 51.12 89 PRO A CA 1
ATOM 664 C C . PRO A 1 89 ? 23.015 18.995 -4.823 1.00 51.12 89 PRO A C 1
ATOM 666 O O . PRO A 1 89 ? 22.723 19.717 -3.863 1.00 51.12 89 PRO A O 1
ATOM 669 N N . GLU A 1 90 ? 24.170 18.338 -4.921 1.00 48.56 90 GLU A N 1
ATOM 670 C CA . GLU A 1 90 ? 25.324 18.727 -4.127 1.00 48.56 90 GLU A CA 1
ATOM 671 C C . GLU A 1 90 ? 25.489 20.232 -4.348 1.00 48.56 90 GLU A C 1
ATOM 673 O O . GLU A 1 90 ? 25.398 20.722 -5.476 1.00 48.56 90 GLU A O 1
ATOM 678 N N . ALA A 1 91 ? 25.559 20.986 -3.251 1.00 48.56 91 ALA A N 1
ATOM 679 C CA . ALA A 1 91 ? 25.750 22.424 -3.294 1.00 48.56 91 ALA A CA 1
ATOM 680 C C . ALA A 1 91 ? 27.177 22.696 -3.784 1.00 48.56 91 ALA A C 1
ATOM 682 O O . ALA A 1 91 ? 28.067 23.010 -2.995 1.00 48.56 91 ALA A O 1
ATOM 683 N N . ASP A 1 92 ? 27.401 22.519 -5.081 1.00 47.12 92 ASP A N 1
ATOM 684 C CA . ASP A 1 92 ? 28.635 22.883 -5.745 1.00 47.12 92 ASP A CA 1
ATOM 685 C C . ASP A 1 92 ? 28.734 24.405 -5.679 1.00 47.12 92 ASP A C 1
ATOM 687 O O . ASP A 1 92 ? 27.925 25.138 -6.252 1.00 47.12 92 ASP A O 1
ATOM 691 N N . GLY A 1 93 ? 29.688 24.878 -4.877 1.00 49.31 93 GLY A N 1
ATOM 692 C CA . GLY A 1 93 ? 29.930 26.292 -4.643 1.00 49.31 93 GLY A CA 1
ATOM 693 C C . GLY A 1 93 ? 30.128 27.048 -5.957 1.00 49.31 93 GLY A C 1
ATOM 694 O O . GLY A 1 93 ? 31.142 26.881 -6.629 1.00 49.31 93 GLY A O 1
ATOM 695 N N . GLY A 1 94 ? 29.165 27.904 -6.297 1.00 36.94 94 GLY A N 1
ATOM 696 C CA . GLY A 1 94 ? 29.191 28.728 -7.499 1.00 36.94 94 GLY A CA 1
ATOM 697 C C . GLY A 1 94 ? 28.135 29.831 -7.454 1.00 36.94 94 GLY A C 1
ATOM 698 O O . GLY A 1 94 ? 26.977 29.586 -7.757 1.00 36.94 94 GLY A O 1
ATOM 699 N N . ASP A 1 95 ? 28.595 31.020 -7.060 1.00 41.12 95 ASP A N 1
ATOM 700 C CA . ASP A 1 95 ? 27.991 32.362 -7.121 1.00 41.12 95 ASP A CA 1
ATOM 701 C C . ASP A 1 95 ? 26.561 32.567 -6.571 1.00 41.12 95 ASP A C 1
ATOM 703 O O . ASP A 1 95 ? 25.538 32.294 -7.202 1.00 41.12 95 ASP A O 1
ATOM 707 N N . ALA A 1 96 ? 26.512 33.124 -5.359 1.00 41.47 96 ALA A N 1
ATOM 708 C CA . ALA A 1 96 ? 25.301 33.551 -4.682 1.00 41.47 96 ALA A CA 1
ATOM 709 C C . ALA A 1 96 ? 24.736 34.820 -5.342 1.00 41.47 96 ALA A C 1
ATOM 711 O O . ALA A 1 96 ? 25.107 35.941 -4.995 1.00 41.47 96 ALA A O 1
ATOM 712 N N . GLY A 1 97 ? 23.765 34.637 -6.238 1.00 37.06 97 GLY A N 1
ATOM 713 C CA . GLY A 1 97 ? 22.780 35.672 -6.535 1.00 37.06 97 GLY A CA 1
ATOM 714 C C . GLY A 1 97 ? 22.076 36.079 -5.238 1.00 37.06 97 GLY A C 1
ATOM 715 O O . GLY A 1 97 ? 21.501 35.247 -4.534 1.00 37.06 97 GLY A O 1
ATOM 716 N N . SER A 1 98 ? 22.197 37.355 -4.892 1.00 45.75 98 SER A N 1
ATOM 717 C CA . SER A 1 98 ? 21.740 37.966 -3.650 1.00 45.75 98 SER A CA 1
ATOM 718 C C . SER A 1 98 ? 20.216 37.946 -3.527 1.00 45.75 98 SER A C 1
ATOM 720 O O . SER A 1 98 ? 19.586 38.920 -3.899 1.00 45.75 98 SER A O 1
ATOM 722 N N . ASP A 1 99 ? 19.645 36.852 -3.027 1.00 46.72 99 ASP A N 1
ATOM 723 C CA . ASP A 1 99 ? 18.311 36.791 -2.398 1.00 46.72 99 ASP A CA 1
ATOM 724 C C . ASP A 1 99 ? 18.191 35.504 -1.552 1.00 46.72 99 ASP A C 1
ATOM 726 O O . ASP A 1 99 ? 17.262 34.699 -1.664 1.00 46.72 99 ASP A O 1
ATOM 730 N N . ALA A 1 100 ? 19.191 35.267 -0.697 1.00 37.38 100 ALA A N 1
ATOM 731 C CA . ALA A 1 100 ? 19.205 34.132 0.217 1.00 37.38 100 ALA A CA 1
ATOM 732 C C . ALA A 1 100 ? 18.208 34.349 1.369 1.00 37.38 100 ALA A C 1
ATOM 734 O O . ALA A 1 100 ? 18.429 35.159 2.270 1.00 37.38 100 ALA A O 1
ATOM 735 N N . VAL A 1 101 ? 17.126 33.569 1.376 1.00 48.62 101 VAL A N 1
ATOM 736 C CA . VAL A 1 101 ? 16.333 33.321 2.588 1.00 48.62 101 VAL A CA 1
ATOM 737 C C . VAL A 1 101 ? 17.253 32.594 3.581 1.00 48.62 101 VAL A C 1
ATOM 739 O O . VAL A 1 101 ? 17.883 31.610 3.184 1.00 48.62 101 V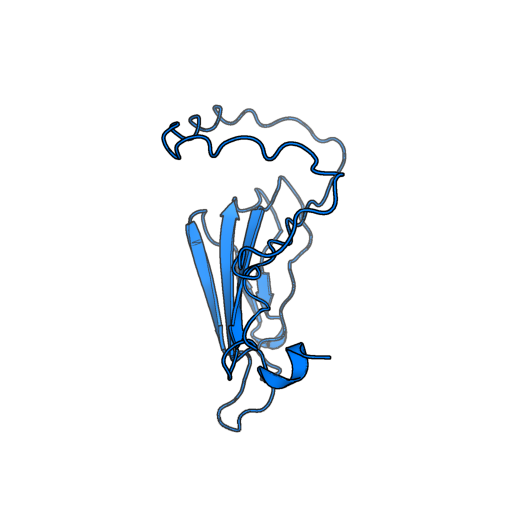AL A O 1
ATOM 742 N N . PRO A 1 102 ? 17.390 33.037 4.845 1.00 37.12 102 PRO A N 1
ATOM 743 C CA . PRO A 1 102 ? 18.337 32.425 5.767 1.00 37.12 102 PRO A CA 1
ATOM 744 C C . PRO A 1 102 ? 17.979 30.955 5.992 1.00 37.12 102 PRO A C 1
ATOM 746 O O . PRO A 1 102 ? 16.892 30.625 6.472 1.00 37.12 102 PRO A O 1
ATOM 749 N N . VAL A 1 103 ? 18.917 30.072 5.643 1.00 43.47 103 VAL A N 1
ATOM 750 C CA . VAL A 1 103 ? 18.852 28.662 6.012 1.00 43.47 103 VAL A CA 1
ATOM 751 C C . VAL A 1 103 ? 18.944 28.605 7.537 1.00 43.47 103 VAL A C 1
ATOM 753 O O . VAL A 1 103 ? 19.905 29.085 8.139 1.00 43.47 103 VAL A O 1
ATOM 756 N N . ALA A 1 104 ? 17.899 28.098 8.186 1.00 41.53 104 ALA A N 1
ATOM 757 C CA . ALA A 1 104 ? 17.957 27.839 9.614 1.00 41.53 104 ALA A CA 1
ATOM 758 C C . ALA A 1 104 ? 19.038 26.777 9.857 1.00 41.53 104 ALA A C 1
ATOM 760 O O . ALA A 1 104 ? 19.037 25.727 9.212 1.00 41.53 104 ALA A O 1
ATOM 761 N N . SER A 1 105 ? 19.975 27.078 10.756 1.00 38.22 105 SER A N 1
ATOM 762 C CA . SER A 1 105 ? 21.064 26.189 11.156 1.00 38.22 105 SER A CA 1
ATOM 763 C C . SER A 1 105 ? 20.553 24.775 11.471 1.00 38.22 105 SER A C 1
ATOM 765 O O . SER A 1 105 ? 19.472 24.646 12.054 1.00 38.22 105 SER A O 1
ATOM 767 N N . PRO A 1 106 ? 21.313 23.711 11.147 1.00 41.47 106 PRO A N 1
ATOM 768 C CA . PRO A 1 106 ? 20.910 22.350 11.464 1.00 41.47 106 PRO A CA 1
ATOM 769 C C . PRO A 1 106 ? 20.823 22.204 12.983 1.00 41.47 106 PRO A C 1
ATOM 771 O O . PRO A 1 106 ? 21.828 22.250 13.694 1.00 41.47 106 PRO A O 1
ATOM 774 N N . THR A 1 107 ? 19.609 22.049 13.503 1.00 46.41 107 THR A N 1
ATOM 775 C CA . THR A 1 107 ? 19.416 21.621 14.883 1.00 46.41 107 THR A CA 1
ATOM 776 C C . THR A 1 107 ? 20.038 20.230 15.037 1.00 46.41 107 THR A C 1
ATOM 778 O O . THR A 1 107 ? 19.786 19.358 14.201 1.00 46.41 107 THR A O 1
ATOM 781 N N . PRO A 1 108 ? 20.846 19.976 16.083 1.00 37.28 108 PRO A N 1
ATOM 782 C CA . PRO A 1 108 ? 21.383 18.646 16.326 1.00 37.28 108 PRO A CA 1
ATOM 783 C C . PRO A 1 108 ? 20.219 17.670 16.512 1.00 37.28 108 PRO A C 1
ATOM 785 O O . PRO A 1 108 ? 19.352 17.890 17.363 1.00 37.28 108 PRO A O 1
ATOM 788 N N . TRP A 1 109 ? 20.194 16.596 15.722 1.00 41.62 109 TRP A N 1
ATOM 789 C CA . TRP A 1 109 ? 19.309 15.454 15.942 1.00 41.62 109 TRP A CA 1
ATOM 790 C C . TRP A 1 109 ? 19.671 14.819 17.291 1.00 41.62 109 TRP A C 1
ATOM 792 O O . TRP A 1 109 ? 20.580 14.003 17.396 1.00 41.62 109 TRP A O 1
ATOM 802 N N . GLY A 1 110 ? 19.006 15.285 18.348 1.00 38.16 110 GLY A N 1
ATOM 803 C CA . GLY A 1 110 ? 19.332 14.967 19.739 1.00 38.16 110 GLY A CA 1
ATOM 804 C C . GLY A 1 110 ? 18.257 15.408 20.734 1.00 38.16 110 GLY A C 1
ATOM 805 O O . GLY A 1 110 ? 18.564 15.754 21.873 1.00 38.16 110 GLY A O 1
ATOM 806 N N . LYS A 1 111 ? 16.984 15.427 20.324 1.00 40.88 111 LYS A N 1
ATOM 807 C CA . LYS A 1 111 ? 15.846 15.620 21.232 1.00 40.88 111 LYS A CA 1
ATOM 808 C C . LYS A 1 111 ? 14.937 14.396 21.126 1.00 40.88 111 LYS A C 1
ATOM 810 O O . LYS A 1 111 ? 14.343 14.150 20.083 1.00 40.88 111 LYS A O 1
ATOM 815 N N . GLN A 1 112 ? 14.906 13.630 22.215 1.00 41.59 112 GLN A N 1
ATOM 816 C CA . GLN A 1 112 ? 13.961 12.562 22.539 1.00 41.59 112 GLN A CA 1
ATOM 817 C C . GLN A 1 112 ? 12.576 12.833 21.927 1.00 41.59 112 GLN A C 1
ATOM 819 O O . GLN A 1 112 ? 11.994 13.891 22.176 1.00 41.59 112 GLN A O 1
ATOM 824 N N . TRP A 1 113 ? 12.044 11.877 21.161 1.00 39.31 113 TRP A N 1
ATOM 825 C CA . TRP A 1 113 ? 10.638 11.893 20.758 1.00 39.31 113 TRP A CA 1
ATOM 826 C C . TRP A 1 113 ? 9.778 12.012 22.027 1.00 39.31 113 TRP A C 1
ATOM 828 O O . TRP A 1 113 ? 10.000 11.225 22.955 1.00 39.31 113 TRP A O 1
ATOM 838 N N . PRO A 1 114 ? 8.854 12.983 22.138 1.00 35.84 114 PRO A N 1
ATOM 839 C CA . PRO A 1 114 ? 7.990 13.050 23.305 1.00 35.84 114 PRO A CA 1
ATOM 840 C C . PRO A 1 114 ? 7.212 11.738 23.400 1.00 35.84 114 PRO A C 1
ATOM 842 O O . PRO A 1 114 ? 6.686 11.249 22.397 1.00 35.84 114 PRO A O 1
ATOM 845 N N . SER A 1 115 ? 7.168 11.146 24.595 1.00 35.34 115 SER A N 1
ATOM 846 C CA . SER A 1 115 ? 6.334 9.972 24.842 1.00 35.34 115 SER A CA 1
ATOM 847 C C . SER A 1 115 ? 4.914 10.263 24.350 1.00 35.34 115 SER A C 1
ATOM 849 O O . SER A 1 115 ? 4.407 11.358 24.623 1.00 35.34 115 SER A O 1
ATOM 851 N N . PRO A 1 116 ? 4.275 9.334 23.616 1.00 46.84 116 PRO A N 1
ATOM 852 C CA . PRO A 1 116 ? 2.915 9.551 23.154 1.00 46.84 116 PRO A CA 1
ATOM 853 C C . PRO A 1 116 ? 2.021 9.843 24.369 1.00 46.84 116 PRO A C 1
ATOM 855 O O . PRO A 1 116 ? 2.178 9.191 25.408 1.00 46.84 116 PRO A O 1
ATOM 858 N N . PRO A 1 117 ? 1.115 10.834 24.283 1.00 41.31 117 PRO A N 1
ATOM 859 C CA . PRO A 1 117 ? 0.185 11.106 25.368 1.00 41.31 117 PRO A CA 1
ATOM 860 C C . PRO A 1 117 ? -0.647 9.846 25.661 1.00 41.31 117 PRO A C 1
ATOM 862 O O . PRO A 1 117 ? -0.933 9.076 24.737 1.00 41.31 117 PRO A O 1
ATOM 865 N N . PRO A 1 118 ? -1.043 9.609 26.926 1.00 45.78 118 PRO A N 1
ATOM 866 C CA . PRO A 1 118 ? -1.935 8.504 27.250 1.00 45.78 118 PRO A CA 1
ATOM 867 C C . PRO A 1 118 ? -3.204 8.617 26.400 1.00 45.78 118 PRO A C 1
ATOM 869 O O . PRO A 1 118 ? -3.747 9.711 26.239 1.00 45.78 118 PRO A O 1
ATOM 872 N N . MET A 1 119 ? -3.644 7.490 25.828 1.00 44.34 119 MET A N 1
ATOM 873 C CA . MET A 1 119 ? -4.799 7.436 24.933 1.00 44.34 119 MET A CA 1
ATOM 874 C C . MET A 1 119 ? -6.037 8.019 25.619 1.00 44.34 119 MET A C 1
ATOM 876 O O . MET A 1 119 ? -6.664 7.374 26.456 1.00 44.34 119 MET A O 1
ATOM 880 N N . VAL A 1 120 ? -6.409 9.234 25.228 1.00 40.53 120 VAL A N 1
ATOM 881 C CA . VAL A 1 120 ? -7.744 9.776 25.455 1.00 40.53 120 VAL A CA 1
ATOM 882 C C . VAL A 1 120 ? -8.513 9.495 24.179 1.00 40.53 120 VAL A C 1
ATOM 884 O O . VAL A 1 120 ? -8.181 10.050 23.138 1.00 40.53 120 VAL A O 1
ATOM 887 N N . VAL A 1 121 ? -9.492 8.595 24.246 1.00 44.72 121 VAL A N 1
ATOM 888 C CA . VAL A 1 121 ? -10.404 8.282 23.138 1.00 44.72 121 VAL A CA 1
ATOM 889 C C . VAL A 1 121 ? -11.479 9.374 23.100 1.00 44.72 121 VAL A C 1
ATOM 891 O O . VAL A 1 121 ? -12.304 9.410 24.016 1.00 44.72 121 VAL A O 1
ATOM 894 N N . PRO A 1 122 ? -11.508 10.288 22.111 1.00 35.78 122 PRO A N 1
ATOM 895 C CA . PRO A 1 122 ? -12.547 11.302 22.032 1.00 35.78 122 PRO A CA 1
ATOM 896 C C . PRO A 1 122 ? -13.647 10.869 21.052 1.00 35.78 122 PRO A C 1
ATOM 898 O O . PRO A 1 122 ? -13.392 10.283 20.000 1.00 35.78 122 PRO A O 1
ATOM 901 N N . SER A 1 123 ? -14.883 11.193 21.427 1.00 37.50 123 SER A N 1
ATOM 902 C CA . SER A 1 123 ? -16.119 11.086 20.636 1.00 37.50 123 SER A CA 1
ATOM 903 C C . SER A 1 123 ? -16.018 11.837 19.284 1.00 37.50 123 SER A C 1
ATOM 905 O O . SER A 1 123 ? -15.191 12.744 19.158 1.00 37.50 123 SER A O 1
ATOM 907 N N . PRO A 1 124 ? -16.813 11.489 18.248 1.00 48.00 124 PRO A N 1
ATOM 908 C CA . PRO A 1 124 ? -16.435 11.681 16.854 1.00 48.00 124 PRO A CA 1
ATOM 909 C C . PRO A 1 124 ? -16.735 13.096 16.353 1.00 48.00 124 PRO A C 1
ATOM 911 O O . PRO A 1 124 ? -17.878 13.547 16.387 1.00 48.00 124 PRO A O 1
ATOM 914 N N . ALA A 1 125 ? -15.736 13.754 15.764 1.00 35.66 125 ALA A N 1
ATOM 915 C CA . ALA A 1 125 ? -15.973 14.831 14.809 1.00 35.66 125 ALA A CA 1
ATOM 916 C C . ALA A 1 125 ? -14.846 14.937 13.763 1.00 35.66 125 ALA A C 1
ATOM 918 O O . ALA A 1 125 ? -13.677 15.085 14.094 1.00 35.66 125 ALA A O 1
ATOM 919 N N . ALA A 1 126 ? -15.281 14.883 12.500 1.00 37.19 126 ALA A N 1
ATOM 920 C CA . ALA A 1 126 ? -14.677 15.385 11.262 1.00 37.19 126 ALA A CA 1
ATOM 921 C C . ALA A 1 126 ? -13.236 14.972 10.866 1.00 37.19 126 ALA A C 1
ATOM 923 O O . ALA A 1 126 ? -12.224 15.494 11.322 1.00 37.19 126 ALA A O 1
ATOM 924 N N . ARG A 1 127 ? -13.220 14.095 9.851 1.00 38.59 127 ARG A N 1
ATOM 925 C CA . ARG A 1 127 ? -12.130 13.640 8.972 1.00 38.59 127 ARG A CA 1
ATOM 926 C C . ARG A 1 127 ? -11.137 14.725 8.526 1.00 38.59 127 ARG A C 1
ATOM 928 O O . ARG A 1 127 ? -11.532 15.723 7.934 1.00 38.59 127 ARG A O 1
ATOM 935 N N . THR A 1 128 ? -9.843 14.405 8.594 1.00 34.34 128 THR A N 1
ATOM 936 C CA . THR A 1 128 ? -8.826 14.904 7.654 1.00 34.34 128 THR A CA 1
ATOM 937 C C . THR A 1 128 ? -7.898 13.749 7.271 1.00 34.34 128 THR A C 1
ATOM 939 O O . THR A 1 128 ? -7.270 13.144 8.129 1.00 34.34 128 THR A O 1
ATOM 942 N N . VAL A 1 129 ? -7.805 13.427 5.979 1.00 37.69 129 VAL A N 1
ATOM 943 C CA . VAL A 1 129 ? -6.806 12.482 5.455 1.00 37.69 129 VAL A CA 1
ATOM 944 C C . VAL A 1 129 ? -5.540 13.280 5.152 1.00 37.69 129 VAL A C 1
ATOM 946 O O . VAL A 1 129 ? -5.550 14.110 4.245 1.00 37.69 129 VAL A O 1
ATOM 949 N N . ARG A 1 130 ? -4.454 13.059 5.902 1.00 35.62 130 ARG A N 1
ATOM 950 C CA . ARG A 1 130 ? -3.135 13.643 5.605 1.00 35.62 130 ARG A CA 1
ATOM 951 C C . ARG A 1 130 ? -2.169 12.546 5.174 1.00 35.62 130 ARG A C 1
ATOM 953 O O . ARG A 1 130 ? -1.611 11.835 5.997 1.00 35.62 130 ARG A O 1
ATOM 960 N N . THR A 1 131 ? -1.951 12.419 3.871 1.00 37.94 131 THR A N 1
ATOM 961 C CA . THR A 1 131 ? -0.820 11.656 3.330 1.00 37.94 131 THR A CA 1
ATOM 962 C C . THR A 1 131 ? 0.410 12.555 3.282 1.00 37.94 131 THR A C 1
ATOM 964 O O . THR A 1 131 ? 0.483 13.454 2.443 1.00 37.94 131 THR A O 1
ATOM 967 N N . LEU A 1 132 ? 1.386 12.307 4.158 1.00 35.62 132 LEU A N 1
ATOM 968 C CA . LEU A 1 132 ? 2.742 12.830 3.998 1.00 35.62 132 LEU A CA 1
ATOM 969 C C . LEU A 1 132 ? 3.397 12.081 2.836 1.00 35.62 132 LEU A C 1
ATOM 971 O O . LEU A 1 132 ? 3.782 10.920 2.943 1.00 35.62 132 LEU A O 1
ATOM 975 N N . LYS A 1 133 ? 3.457 12.743 1.680 1.00 30.69 133 LYS A N 1
ATOM 976 C CA . LYS A 1 133 ? 4.252 12.295 0.541 1.00 30.69 133 LYS A CA 1
ATOM 977 C C . LYS A 1 133 ? 5.684 12.751 0.796 1.00 30.69 133 LYS A C 1
ATOM 979 O O . LYS A 1 133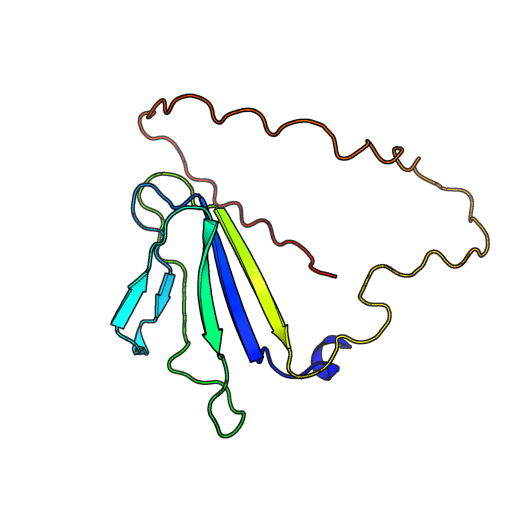 ? 6.061 13.852 0.401 1.00 30.69 133 LYS A O 1
ATOM 984 N N . GLU A 1 134 ? 6.457 11.935 1.500 1.00 34.84 134 GLU A N 1
ATOM 985 C CA . GLU A 1 134 ? 7.893 12.168 1.600 1.00 34.84 134 GLU A CA 1
ATOM 986 C C . GLU A 1 134 ? 8.513 11.981 0.215 1.00 34.84 134 GLU A C 1
ATOM 988 O O . GLU A 1 134 ? 8.325 10.967 -0.461 1.00 34.84 134 GLU A O 1
ATOM 993 N N . ARG A 1 135 ? 9.201 13.029 -0.241 1.00 30.31 135 ARG A N 1
ATOM 994 C CA . ARG A 1 135 ? 10.133 12.949 -1.358 1.00 30.31 135 ARG A CA 1
ATOM 995 C C . ARG A 1 135 ? 11.354 12.215 -0.827 1.00 30.31 135 ARG A C 1
ATOM 997 O O . ARG A 1 135 ? 12.185 12.817 -0.162 1.00 30.31 135 ARG A O 1
ATOM 1004 N N . THR A 1 136 ? 11.404 10.911 -1.057 1.00 33.56 136 THR A N 1
ATOM 1005 C CA . THR A 1 136 ? 12.630 10.135 -0.896 1.00 33.56 136 THR A CA 1
ATOM 1006 C C . THR A 1 136 ? 13.584 10.570 -2.007 1.00 33.56 136 THR A C 1
ATOM 1008 O O . THR A 1 136 ? 13.181 10.573 -3.175 1.00 33.56 136 THR A O 1
ATOM 1011 N N . CYS A 1 137 ? 14.775 11.023 -1.615 1.00 34.41 137 CYS A N 1
ATOM 1012 C CA . CYS A 1 137 ? 15.896 11.308 -2.508 1.00 34.41 137 CYS A CA 1
ATOM 1013 C C . CYS A 1 137 ? 16.253 10.067 -3.334 1.00 34.41 137 CYS A C 1
ATOM 1015 O O . CYS A 1 137 ? 16.267 8.963 -2.741 1.00 34.41 137 CYS A O 1
#

Sequence (137 aa):
ERMGEAGNRLVSAFVYLQPAVQGGETAFPLLGLNEALPAGAALIWVNIDPSGRPDARTLHSGRPLVVGEKYGMNIWLRQQPLPSGLCCPEADGGDAGSDAVPVASPTPWGKQWPSPPPMVVPSPAARTVRTLKERTC

InterPro domains:
  IPR045054 Prolyl 4-hydroxylase [PTHR10869] (6-78)

Radius of gyration: 20.02 Å; chains: 1; bounding box: 46×52×45 Å

Foldseek 3Di:
DQQVVLADQQKKKKAWQAWFPDAFFKDQVLVRDTDDDHHGDIDMDTQADPVRHGDSSRDIDTTDHDGGATDIDMDTDTPHDRPPCLPPPDPPDDDDPPDDDDDDPDDPPDDDDPDPPDDDRDDDDDDDHDDPPDPDD